Protein AF-A0A0B7A0M1-F1 (afdb_monomer_lite)

Radius of gyration: 12.13 Å; chains: 1; bounding box: 23×22×34 Å

pLDDT: mean 88.78, std 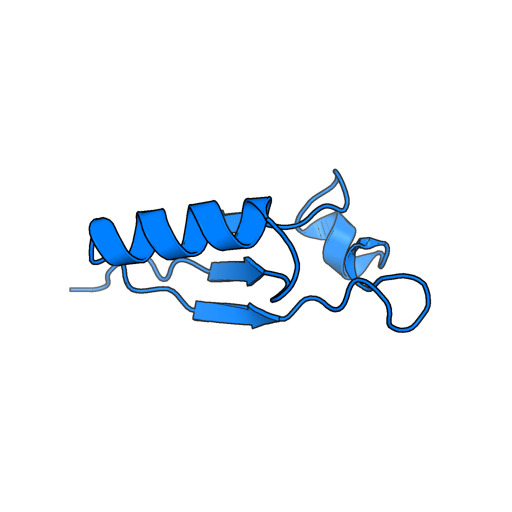10.9, range [39.16, 96.5]

InterPro domains:
  IPR004045 Glutathione S-transferase, N-terminal [PF02798] (6-61)
  IPR004045 Glutathione S-transferase, N-terminal [PS50404] (4-63)
  IPR036249 Thioredoxin-like superfamily [SSF52833] (6-61)

Secondary structure (DSSP, 8-state):
-----EEEEE-TT-HHHHHHHHHHHHTT--EEEEE--SSGGG-GGGSHHHHHH-TT--S-EE-

Sequence (63 aa):
EMADKVVLYSYFRSSASWRVRIALAIKGIQYEYRAVNLIKEGGEQHSEEYRKLNPMGQVPACY

Organism: NCBI:txid1028688

Structure (mmCIF, N/CA/C/O backbone):
data_AF-A0A0B7A0M1-F1
#
_entry.id   AF-A0A0B7A0M1-F1
#
loop_
_atom_site.group_PDB
_atom_site.id
_atom_site.type_symbol
_atom_site.label_atom_id
_atom_site.label_alt_id
_atom_site.label_comp_id
_atom_site.label_asym_id
_atom_site.label_entity_id
_atom_site.label_seq_id
_atom_site.pdbx_PDB_ins_code
_atom_site.Cartn_x
_atom_site.Cartn_y
_atom_site.Cartn_z
_atom_site.occupancy
_atom_site.B_iso_or_equiv
_atom_site.auth_seq_id
_atom_site.auth_comp_id
_atom_site.auth_asym_id
_atom_site.auth_atom_id
_atom_site.pdbx_PDB_model_num
ATOM 1 N N . GLU A 1 1 ? -9.924 -11.431 21.753 1.00 39.16 1 GLU A N 1
ATOM 2 C CA . GLU A 1 1 ? -10.769 -10.769 20.742 1.00 39.16 1 GLU A CA 1
ATOM 3 C C . GLU A 1 1 ? -9.937 -10.644 19.474 1.00 39.16 1 GLU A C 1
ATOM 5 O O . GLU A 1 1 ? -8.938 -9.935 19.479 1.00 39.16 1 GLU A O 1
ATOM 10 N N . MET A 1 2 ? -10.195 -11.486 18.474 1.00 45.47 2 MET A N 1
ATOM 11 C CA . MET A 1 2 ? -9.397 -11.529 17.245 1.00 45.47 2 MET A CA 1
ATOM 12 C C . MET A 1 2 ? -9.899 -10.416 16.331 1.00 45.47 2 MET A C 1
ATOM 14 O O . MET A 1 2 ? -10.807 -10.640 15.542 1.00 45.47 2 MET A O 1
ATOM 18 N N . ALA A 1 3 ? -9.365 -9.204 16.506 1.00 55.34 3 ALA A N 1
ATOM 19 C CA . ALA A 1 3 ? -9.548 -8.148 15.521 1.00 55.34 3 ALA A CA 1
ATOM 20 C C . ALA A 1 3 ? -9.069 -8.692 14.169 1.00 55.34 3 ALA A C 1
ATOM 22 O O . ALA A 1 3 ? -7.926 -9.152 14.081 1.00 55.34 3 ALA A O 1
ATOM 23 N N . ASP A 1 4 ? -9.953 -8.698 13.168 1.00 60.59 4 ASP A N 1
ATOM 24 C CA . ASP A 1 4 ? -9.625 -9.073 11.794 1.00 60.59 4 ASP A CA 1
ATOM 25 C C . ASP A 1 4 ? -8.292 -8.437 11.408 1.00 60.59 4 ASP A C 1
ATOM 27 O O . ASP A 1 4 ? -8.093 -7.223 11.523 1.00 60.59 4 ASP A O 1
ATOM 31 N N . LYS A 1 5 ? -7.328 -9.288 11.060 1.00 77.81 5 LYS A N 1
ATOM 32 C CA . LYS A 1 5 ? -5.940 -8.890 10.859 1.00 77.81 5 LYS A CA 1
ATOM 33 C C . LYS A 1 5 ? -5.833 -8.180 9.514 1.00 77.81 5 LYS A C 1
ATOM 35 O O . LYS A 1 5 ? -5.451 -8.797 8.528 1.00 77.81 5 LYS A O 1
ATOM 40 N N . VAL A 1 6 ? -6.181 -6.895 9.492 1.00 90.56 6 VAL A N 1
ATOM 41 C CA . VAL A 1 6 ? -6.120 -6.064 8.287 1.00 90.56 6 VAL A CA 1
ATOM 42 C C . VAL A 1 6 ? -4.700 -6.102 7.736 1.00 90.56 6 VAL A C 1
ATOM 44 O O . VAL A 1 6 ? -3.747 -5.808 8.459 1.00 90.56 6 VAL A O 1
ATOM 47 N N . VAL A 1 7 ? -4.533 -6.444 6.463 1.00 93.69 7 VAL A N 1
ATOM 48 C CA . VAL A 1 7 ? -3.235 -6.416 5.781 1.00 93.69 7 VAL A CA 1
ATOM 49 C C . VAL A 1 7 ? -3.216 -5.241 4.818 1.00 93.69 7 VAL A C 1
ATOM 51 O O . VAL A 1 7 ? -4.018 -5.160 3.891 1.00 93.69 7 VAL A O 1
ATOM 54 N N . LEU A 1 8 ? -2.269 -4.327 5.022 1.00 94.75 8 LEU A N 1
ATOM 55 C CA . LEU A 1 8 ? -2.086 -3.144 4.193 1.00 94.75 8 LEU A CA 1
ATOM 56 C C . LEU A 1 8 ? -0.844 -3.294 3.312 1.00 94.75 8 LEU A C 1
ATOM 58 O O . LEU A 1 8 ? 0.284 -3.108 3.776 1.00 94.75 8 LEU A O 1
ATOM 62 N N . TYR A 1 9 ? -1.058 -3.516 2.018 1.00 95.38 9 TYR A N 1
ATOM 63 C CA . TYR A 1 9 ? -0.020 -3.407 0.996 1.00 95.38 9 TYR A CA 1
ATOM 64 C C . TYR A 1 9 ? 0.194 -1.938 0.634 1.00 95.38 9 TYR A C 1
ATOM 66 O O . TYR A 1 9 ? -0.728 -1.242 0.196 1.00 95.38 9 TYR A O 1
ATOM 74 N N . SER A 1 10 ? 1.404 -1.431 0.854 1.00 94.06 10 SER A N 1
ATOM 75 C CA . SER A 1 10 ? 1.657 0.008 0.869 1.00 94.06 10 SER A CA 1
ATOM 76 C C . SER A 1 10 ? 3.060 0.383 0.410 1.00 94.06 10 SER A C 1
ATOM 78 O O . SER A 1 10 ? 4.035 -0.338 0.623 1.00 94.06 10 SER A O 1
ATOM 80 N N . TYR A 1 11 ? 3.157 1.564 -0.200 1.00 94.62 11 TYR A N 1
ATOM 81 C CA . TYR A 1 11 ? 4.416 2.173 -0.603 1.00 94.62 11 TYR A CA 1
ATOM 82 C C . TYR A 1 11 ? 4.606 3.514 0.102 1.00 94.62 11 TYR A C 1
ATOM 84 O O . TYR A 1 11 ? 3.741 4.390 0.049 1.00 94.62 11 TYR A O 1
ATOM 92 N N . PHE A 1 12 ? 5.768 3.706 0.729 1.00 87.62 12 PHE A N 1
ATOM 93 C CA . PHE A 1 12 ? 6.022 4.842 1.620 1.00 87.62 12 PHE A CA 1
ATOM 94 C C . PHE A 1 12 ? 5.906 6.224 0.948 1.00 87.62 12 PHE A C 1
ATOM 96 O O . PHE A 1 12 ? 5.585 7.196 1.633 1.00 87.62 12 PHE A O 1
ATOM 103 N N . ARG A 1 13 ? 6.127 6.314 -0.375 1.00 90.19 13 ARG A N 1
ATOM 104 C CA . ARG A 1 13 ? 5.989 7.556 -1.168 1.00 90.19 13 ARG A CA 1
ATOM 105 C C . ARG A 1 13 ? 4.660 7.673 -1.919 1.00 90.19 13 ARG A C 1
ATOM 107 O O . ARG A 1 13 ? 4.465 8.655 -2.625 1.00 90.19 13 ARG A O 1
ATOM 114 N N . SER A 1 14 ? 3.743 6.712 -1.792 1.00 91.50 14 SER A N 1
ATOM 115 C CA . SER A 1 14 ? 2.422 6.801 -2.428 1.00 91.50 14 SER A CA 1
ATOM 116 C C . SER A 1 14 ? 1.482 7.682 -1.602 1.00 91.50 14 SER A C 1
ATOM 118 O O . SER A 1 14 ? 1.229 7.408 -0.426 1.00 91.50 14 SER A O 1
ATOM 120 N N . SER A 1 15 ? 0.922 8.725 -2.221 1.00 93.56 15 SER A N 1
ATOM 121 C CA . SER A 1 15 ? -0.058 9.615 -1.580 1.00 93.56 15 SER A CA 1
ATOM 122 C C . SER A 1 15 ? -1.345 8.874 -1.201 1.00 93.56 15 SER A C 1
ATOM 124 O O . SER A 1 15 ? -1.896 9.093 -0.122 1.00 93.56 15 SER A O 1
ATOM 126 N N . ALA A 1 16 ? -1.798 7.937 -2.039 1.00 93.56 16 ALA A N 1
ATOM 127 C CA . ALA A 1 16 ? -2.963 7.111 -1.748 1.00 93.56 16 ALA A CA 1
ATOM 128 C C . ALA A 1 16 ? -2.717 6.204 -0.532 1.00 93.56 16 ALA A C 1
ATOM 130 O O . ALA A 1 16 ? -3.567 6.124 0.356 1.00 93.56 16 ALA A O 1
ATOM 131 N N . SER A 1 17 ? -1.529 5.600 -0.437 1.00 93.12 17 SER A N 1
ATOM 132 C CA . SER A 1 17 ? -1.140 4.774 0.709 1.00 93.12 17 SER A CA 1
ATOM 133 C C . SER A 1 17 ? -1.019 5.576 2.007 1.00 93.12 17 SER A C 1
ATOM 135 O O . SER A 1 17 ? -1.375 5.085 3.077 1.00 93.12 17 SER A O 1
ATOM 137 N N . TRP A 1 18 ? -0.576 6.833 1.928 1.00 93.69 18 TRP A N 1
ATOM 138 C CA . TRP A 1 18 ? -0.580 7.753 3.066 1.00 93.69 18 TRP A CA 1
ATOM 139 C C . TRP A 1 18 ? -1.983 8.002 3.620 1.00 93.69 18 TRP A C 1
ATOM 141 O O . TRP A 1 18 ? -2.176 7.881 4.829 1.00 93.69 18 TRP A O 1
ATOM 151 N N . ARG A 1 19 ? -2.967 8.282 2.755 1.00 96.00 19 ARG A N 1
ATOM 152 C CA . ARG A 1 19 ? -4.359 8.514 3.182 1.00 96.00 19 ARG A CA 1
ATOM 153 C C . ARG A 1 19 ? -4.934 7.321 3.943 1.00 96.00 19 ARG A C 1
ATOM 155 O O . ARG A 1 19 ? 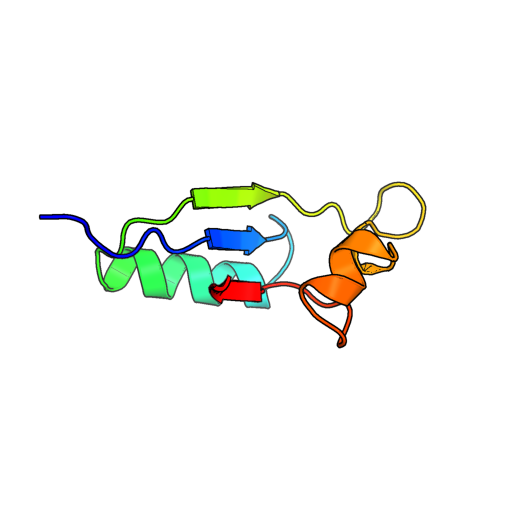-5.565 7.512 4.976 1.00 96.00 19 ARG A O 1
ATOM 162 N N . VAL A 1 20 ? -4.667 6.102 3.472 1.00 94.50 20 VAL A N 1
ATOM 163 C CA . VAL A 1 20 ? -5.154 4.876 4.122 1.00 94.50 20 VAL A CA 1
ATOM 164 C C . VAL A 1 20 ? -4.496 4.657 5.484 1.00 94.50 20 VAL A C 1
ATOM 166 O O . VAL A 1 20 ? -5.200 4.399 6.455 1.00 94.50 20 VAL A O 1
ATOM 169 N N . ARG A 1 21 ? -3.173 4.837 5.603 1.00 94.06 21 ARG A N 1
ATOM 170 C CA . ARG A 1 21 ? -2.488 4.741 6.906 1.00 94.06 21 ARG A CA 1
ATOM 171 C C . ARG A 1 21 ? -3.036 5.732 7.926 1.00 94.06 21 ARG A C 1
ATOM 173 O O . ARG A 1 21 ? -3.240 5.361 9.076 1.00 94.06 21 ARG A O 1
ATOM 180 N N . ILE A 1 22 ? -3.283 6.972 7.499 1.00 95.25 22 ILE A N 1
ATOM 181 C CA . ILE A 1 22 ? -3.876 8.006 8.353 1.00 95.25 22 ILE A CA 1
ATOM 182 C C . ILE A 1 22 ? -5.288 7.592 8.779 1.00 95.25 22 ILE A C 1
ATOM 184 O O . ILE A 1 22 ? -5.605 7.663 9.961 1.00 95.25 22 ILE A O 1
ATOM 188 N N . ALA A 1 23 ? -6.121 7.111 7.852 1.00 95.06 23 ALA A N 1
ATOM 189 C CA . ALA A 1 23 ? -7.475 6.663 8.168 1.00 95.06 23 ALA A CA 1
ATOM 190 C C . ALA A 1 23 ? -7.485 5.506 9.182 1.00 95.06 23 ALA A C 1
ATOM 192 O O . ALA A 1 23 ? -8.240 5.557 10.151 1.00 95.06 23 ALA A O 1
ATOM 193 N N . LEU A 1 24 ? -6.616 4.505 9.003 1.00 92.94 24 LEU A N 1
ATOM 194 C CA . LEU A 1 24 ? -6.481 3.378 9.931 1.00 92.94 24 LEU A CA 1
ATOM 195 C C . LEU A 1 24 ? -5.991 3.835 11.311 1.00 92.94 24 LEU A C 1
ATOM 197 O O . LEU A 1 24 ? -6.551 3.415 12.321 1.00 92.94 24 LEU A O 1
ATOM 201 N N . ALA A 1 25 ? -5.020 4.753 11.358 1.00 93.56 25 ALA A N 1
ATOM 202 C CA . ALA A 1 25 ? -4.526 5.330 12.607 1.00 93.56 25 ALA A CA 1
ATOM 203 C C . ALA A 1 25 ? -5.614 6.120 13.353 1.00 93.56 25 ALA A C 1
ATOM 205 O O . ALA A 1 25 ? -5.797 5.924 14.551 1.00 93.56 25 ALA A O 1
ATOM 206 N N . ILE A 1 26 ? -6.386 6.957 12.648 1.00 96.50 26 ILE A N 1
ATOM 207 C CA . ILE A 1 26 ? -7.510 7.715 13.229 1.00 96.50 26 ILE A CA 1
ATOM 208 C C . ILE A 1 26 ? -8.597 6.772 13.760 1.00 96.50 26 ILE A C 1
ATOM 210 O O . ILE A 1 26 ? -9.227 7.062 14.772 1.00 96.50 26 ILE A O 1
ATOM 214 N N . LYS A 1 27 ? -8.831 5.643 13.083 1.00 93.12 27 LYS A N 1
ATOM 215 C CA . LYS A 1 27 ? -9.830 4.646 13.484 1.00 93.12 27 LYS A CA 1
ATOM 216 C C . LYS A 1 27 ? -9.330 3.660 14.544 1.00 93.12 27 LYS A C 1
ATOM 218 O O . LYS A 1 27 ? -10.122 2.840 14.994 1.00 93.12 27 LYS A O 1
ATOM 223 N N . GLY A 1 28 ? -8.058 3.727 14.944 1.00 92.75 28 GLY A N 1
ATOM 224 C CA . GLY A 1 28 ? -7.467 2.797 15.911 1.00 92.75 28 GLY A CA 1
ATOM 225 C C . GLY A 1 28 ? -7.387 1.350 15.413 1.00 92.75 28 GLY A C 1
ATOM 226 O O . GLY A 1 28 ? -7.253 0.432 16.219 1.00 92.75 28 GLY A O 1
ATOM 227 N N . ILE A 1 29 ? -7.474 1.133 14.098 1.00 91.31 29 ILE A N 1
ATOM 228 C CA . ILE A 1 29 ? -7.461 -0.204 13.501 1.00 91.31 29 ILE A CA 1
ATOM 229 C C . ILE A 1 29 ? -6.011 -0.667 13.405 1.00 91.31 29 ILE A C 1
ATOM 231 O O . ILE A 1 29 ? -5.189 -0.037 12.737 1.00 91.31 29 ILE A O 1
ATOM 235 N N . GLN A 1 30 ? -5.702 -1.774 14.076 1.00 92.31 30 GLN A N 1
ATOM 236 C CA . GLN A 1 30 ? -4.412 -2.440 13.942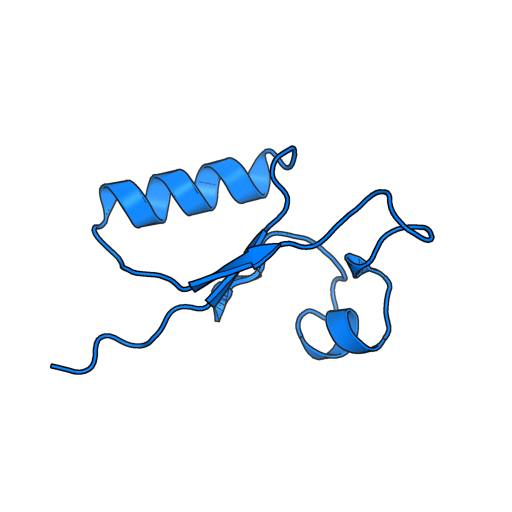 1.00 92.31 30 GLN A CA 1
ATOM 237 C C . GLN A 1 30 ? -4.342 -3.146 12.589 1.00 92.31 30 GLN A C 1
ATOM 239 O O . GLN A 1 30 ? -5.310 -3.767 12.158 1.00 92.31 30 GLN A O 1
ATOM 244 N N . TYR A 1 31 ? -3.196 -3.050 11.923 1.00 92.56 31 TYR A N 1
ATOM 245 C CA . TYR A 1 31 ? -2.983 -3.682 10.629 1.00 92.56 31 TYR A CA 1
ATOM 24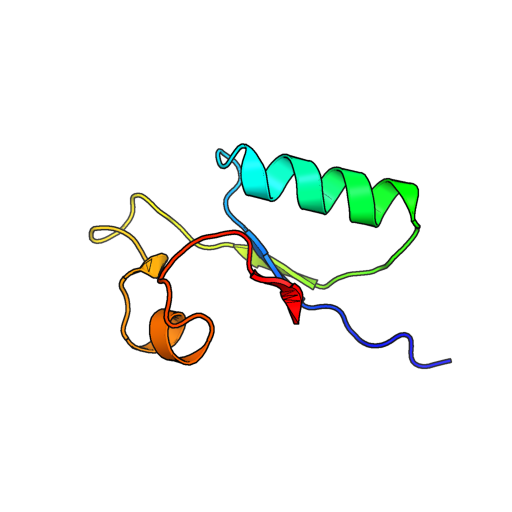6 C C . TYR A 1 31 ? -1.536 -4.142 10.472 1.00 92.56 31 TYR A C 1
ATOM 248 O O . TYR A 1 31 ? -0.605 -3.574 11.046 1.00 92.56 31 TYR A O 1
ATOM 256 N N . GLU A 1 32 ? -1.340 -5.160 9.647 1.00 93.81 32 GLU A N 1
ATOM 257 C CA . GLU A 1 32 ? -0.037 -5.617 9.201 1.00 93.81 32 GLU A CA 1
ATOM 258 C C . GLU A 1 32 ? 0.408 -4.804 7.981 1.00 93.81 32 GLU A C 1
ATOM 260 O O . GLU A 1 32 ? -0.263 -4.781 6.950 1.00 93.81 32 GLU A O 1
ATOM 265 N N . TYR A 1 33 ? 1.551 -4.127 8.081 1.00 93.31 33 TYR A N 1
ATOM 266 C CA . TYR A 1 33 ? 2.109 -3.359 6.970 1.00 93.31 33 TYR A CA 1
ATOM 267 C C . TYR A 1 33 ? 2.967 -4.255 6.067 1.00 93.31 33 TYR A C 1
ATOM 269 O O . TYR A 1 33 ? 3.994 -4.783 6.496 1.00 93.31 33 TYR A O 1
ATOM 277 N N . ARG A 1 34 ? 2.596 -4.367 4.790 1.00 94.25 34 ARG A N 1
ATOM 278 C CA . ARG A 1 34 ? 3.372 -5.044 3.745 1.00 94.25 34 ARG A CA 1
ATOM 279 C C . ARG A 1 34 ? 3.915 -4.012 2.763 1.00 94.25 34 ARG A C 1
ATOM 281 O O . ARG A 1 34 ? 3.164 -3.360 2.042 1.00 94.25 34 ARG A O 1
ATOM 288 N N . ALA A 1 35 ? 5.235 -3.841 2.755 1.00 93.69 35 ALA A N 1
ATOM 289 C CA . ALA A 1 35 ? 5.893 -2.940 1.818 1.00 93.69 35 ALA A CA 1
ATOM 290 C C . ALA A 1 35 ? 5.799 -3.493 0.388 1.00 93.69 35 ALA A C 1
ATOM 292 O O . ALA A 1 35 ? 6.104 -4.660 0.169 1.00 93.69 35 ALA A O 1
ATOM 293 N N . VAL A 1 36 ? 5.418 -2.640 -0.563 1.00 92.38 36 VAL A N 1
ATOM 294 C CA . VAL A 1 36 ? 5.468 -2.929 -2.003 1.00 92.38 36 VAL A CA 1
ATOM 295 C C . VAL A 1 36 ? 6.340 -1.873 -2.657 1.00 92.38 36 VAL A C 1
ATOM 297 O O . VAL A 1 36 ? 6.057 -0.677 -2.552 1.00 92.38 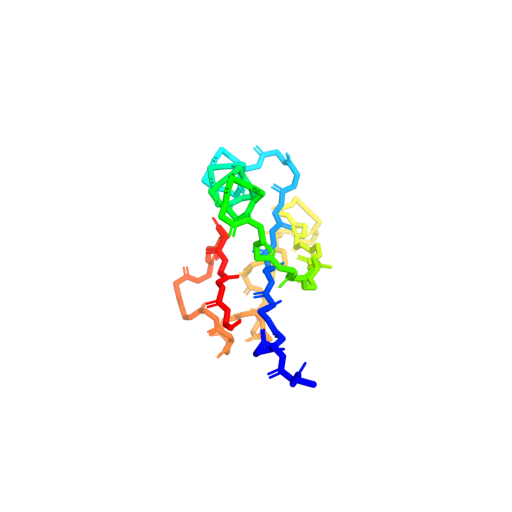36 VAL A O 1
ATOM 300 N N . ASN A 1 37 ? 7.422 -2.283 -3.305 1.00 92.06 37 ASN A N 1
ATOM 301 C CA . ASN A 1 37 ? 8.368 -1.375 -3.933 1.00 92.06 37 ASN A CA 1
ATOM 302 C C . ASN A 1 37 ? 7.956 -1.050 -5.371 1.00 92.06 37 ASN A C 1
ATOM 304 O O . ASN A 1 37 ? 8.043 -1.893 -6.256 1.00 92.06 37 ASN A O 1
ATOM 308 N N . LEU A 1 38 ? 7.575 0.205 -5.621 1.00 89.00 38 LEU A N 1
ATOM 309 C CA . LEU A 1 38 ? 7.138 0.624 -6.957 1.00 89.00 38 LEU A CA 1
ATOM 310 C C . LEU A 1 38 ? 8.275 0.899 -7.953 1.00 89.00 38 LEU A C 1
ATOM 312 O O . LEU A 1 38 ? 8.002 1.127 -9.127 1.00 89.00 38 LEU A O 1
ATOM 316 N N . ILE A 1 39 ? 9.530 0.932 -7.495 1.00 88.56 39 ILE A N 1
ATOM 317 C CA . ILE A 1 39 ? 10.699 1.303 -8.313 1.00 88.56 39 ILE A CA 1
ATOM 318 C C . ILE A 1 39 ? 11.554 0.076 -8.640 1.00 88.56 39 ILE A C 1
ATOM 320 O O . ILE A 1 39 ? 12.114 -0.029 -9.730 1.00 88.56 39 ILE A O 1
ATOM 324 N N . LYS A 1 40 ? 11.685 -0.848 -7.685 1.00 84.25 40 LYS A N 1
ATOM 325 C CA . LYS A 1 40 ? 12.530 -2.032 -7.832 1.00 84.25 40 LYS A CA 1
ATOM 326 C C . LYS A 1 40 ? 11.994 -2.941 -8.942 1.00 84.25 40 LYS A C 1
ATOM 328 O O . LYS A 1 40 ? 10.800 -3.209 -8.985 1.00 84.25 40 LYS A O 1
ATOM 333 N N . GLU A 1 41 ? 12.888 -3.390 -9.826 1.00 76.50 41 GLU A N 1
ATOM 334 C CA . GLU A 1 41 ? 12.600 -4.375 -10.888 1.00 76.50 41 GLU A CA 1
ATOM 335 C C . GLU A 1 41 ? 11.426 -3.988 -11.813 1.00 76.50 41 GLU A C 1
ATOM 337 O O . GLU A 1 41 ? 10.707 -4.838 -12.324 1.00 76.50 41 GLU A O 1
ATOM 342 N N . GLY A 1 42 ? 11.226 -2.683 -12.038 1.00 81.94 42 GLY A N 1
ATOM 343 C CA . GLY A 1 42 ? 10.114 -2.170 -12.849 1.00 81.94 42 GLY A CA 1
ATOM 344 C C . GLY A 1 42 ? 8.789 -2.035 -12.090 1.00 81.94 42 GLY A C 1
ATOM 345 O O . GLY A 1 42 ? 7.807 -1.599 -12.681 1.00 81.94 42 GLY A O 1
ATOM 346 N N . GLY A 1 43 ? 8.775 -2.342 -10.790 1.00 88.06 43 GLY A N 1
ATOM 347 C CA . GLY A 1 43 ? 7.650 -2.184 -9.875 1.00 88.06 43 GLY A CA 1
ATOM 348 C C . GLY A 1 43 ? 7.048 -3.518 -9.439 1.00 88.06 43 GLY A C 1
ATOM 349 O O . GLY A 1 43 ? 6.403 -4.209 -10.227 1.00 88.06 43 GLY A O 1
ATOM 350 N N . GLU A 1 44 ? 7.174 -3.849 -8.150 1.00 90.69 44 GLU A N 1
ATOM 351 C CA . GLU A 1 44 ? 6.623 -5.072 -7.543 1.00 90.69 44 GLU A CA 1
ATOM 352 C C . GLU A 1 44 ? 5.099 -5.177 -7.715 1.00 90.69 44 GLU A C 1
ATOM 354 O O . GLU A 1 44 ? 4.560 -6.280 -7.799 1.00 90.69 44 GLU A O 1
ATOM 359 N N . GLN A 1 45 ? 4.399 -4.048 -7.870 1.00 88.50 45 GLN A N 1
ATOM 360 C CA . GLN A 1 45 ? 2.964 -3.999 -8.159 1.00 88.50 45 GLN A CA 1
ATOM 361 C C . GLN A 1 45 ? 2.580 -4.598 -9.523 1.00 88.50 45 GLN A C 1
ATOM 363 O O . GLN A 1 45 ? 1.408 -4.873 -9.781 1.00 88.50 45 GLN A O 1
ATOM 368 N N . HIS A 1 46 ? 3.548 -4.771 -10.424 1.00 90.38 46 HIS A N 1
ATOM 369 C CA . HIS A 1 46 ? 3.340 -5.388 -11.731 1.00 90.38 46 HIS A CA 1
ATOM 370 C C . HIS A 1 46 ? 3.683 -6.876 -11.751 1.00 90.38 46 HIS A C 1
ATOM 372 O O . HIS A 1 46 ? 3.379 -7.533 -12.748 1.00 90.38 46 HIS A O 1
ATOM 378 N N . SER A 1 47 ? 4.253 -7.407 -10.665 1.00 90.00 47 SER A N 1
ATOM 379 C CA . SER A 1 47 ? 4.492 -8.840 -10.526 1.00 90.00 47 SER A CA 1
ATOM 380 C C . SER A 1 47 ? 3.186 -9.626 -10.630 1.00 90.00 47 SER A C 1
ATOM 382 O O . SER A 1 47 ? 2.110 -9.160 -10.240 1.00 90.00 47 SER A O 1
ATOM 384 N N . GLU A 1 48 ? 3.279 -10.843 -11.157 1.00 91.06 48 GLU A N 1
ATOM 385 C CA . GLU A 1 48 ? 2.126 -11.736 -11.255 1.00 91.06 48 GLU A CA 1
ATOM 386 C C . GLU A 1 48 ? 1.554 -12.057 -9.866 1.00 91.06 48 GLU A C 1
ATOM 388 O O . GLU A 1 48 ? 0.337 -12.092 -9.691 1.00 91.06 48 GLU A O 1
ATOM 393 N N . GLU A 1 49 ? 2.421 -12.213 -8.860 1.00 89.94 49 GLU A N 1
ATOM 394 C CA . GLU A 1 49 ? 2.010 -12.434 -7.472 1.00 89.94 49 GLU A CA 1
ATOM 395 C C . GLU A 1 49 ? 1.192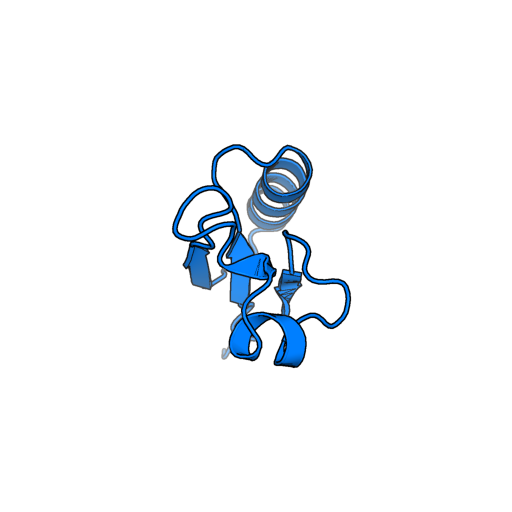 -11.263 -6.923 1.00 89.94 49 GLU A C 1
ATOM 397 O O . GLU A 1 49 ? 0.120 -11.474 -6.356 1.00 89.94 49 GLU A O 1
ATOM 402 N N . TYR A 1 50 ? 1.629 -10.021 -7.150 1.00 90.44 50 TYR A N 1
ATOM 403 C CA . TYR A 1 50 ? 0.863 -8.861 -6.701 1.00 90.44 50 TYR A CA 1
ATOM 404 C C . TYR A 1 50 ? -0.445 -8.690 -7.478 1.00 90.44 50 TYR A C 1
ATOM 406 O O . TYR A 1 50 ? -1.462 -8.322 -6.895 1.00 90.44 50 TYR A O 1
ATOM 414 N N . ARG A 1 51 ? -0.467 -9.006 -8.777 1.00 91.69 51 ARG A N 1
ATOM 415 C CA . ARG A 1 51 ? -1.700 -8.959 -9.580 1.00 91.69 51 ARG A CA 1
ATOM 416 C C . ARG A 1 51 ? -2.743 -9.989 -9.146 1.00 91.69 51 ARG A C 1
ATOM 418 O O . ARG A 1 51 ? -3.931 -9.725 -9.304 1.00 91.69 51 ARG A O 1
ATOM 425 N N . LYS A 1 52 ? -2.329 -11.127 -8.576 1.00 91.75 52 LYS A N 1
ATOM 426 C CA . LYS A 1 52 ? -3.253 -12.095 -7.953 1.00 91.75 52 LYS A CA 1
ATOM 427 C C . LYS A 1 52 ? -3.939 -11.512 -6.720 1.00 91.75 52 LYS A C 1
ATOM 429 O O . LYS A 1 52 ? -5.096 -11.831 -6.474 1.00 91.75 52 LYS A O 1
ATOM 434 N N . LEU A 1 53 ? -3.246 -10.645 -5.979 1.00 91.38 53 LEU A N 1
ATOM 435 C CA . LEU A 1 53 ? -3.829 -9.904 -4.862 1.00 91.38 53 LEU A CA 1
ATOM 436 C C . LEU A 1 53 ? -4.738 -8.792 -5.392 1.00 91.38 53 LEU A C 1
ATOM 438 O O . LEU A 1 53 ? -5.946 -8.801 -5.156 1.00 91.38 53 LEU A O 1
ATOM 442 N N . ASN A 1 54 ? -4.166 -7.845 -6.135 1.00 91.81 54 ASN A N 1
ATOM 443 C CA . ASN A 1 54 ? -4.873 -6.713 -6.713 1.00 91.81 54 ASN A CA 1
ATOM 444 C C . ASN A 1 54 ? -4.732 -6.729 -8.244 1.00 91.81 54 ASN A C 1
ATOM 446 O O . ASN A 1 54 ? -3.710 -6.257 -8.754 1.00 91.81 54 ASN A O 1
ATOM 450 N N . PRO A 1 55 ? -5.761 -7.174 -8.991 1.00 91.81 55 PRO A N 1
ATOM 451 C CA . PRO A 1 55 ? -5.736 -7.200 -10.454 1.00 91.81 55 PRO A CA 1
ATOM 452 C C . PRO A 1 55 ? -5.459 -5.840 -11.107 1.00 91.81 55 PRO A C 1
ATOM 454 O O . PRO A 1 55 ? -4.940 -5.794 -12.221 1.00 91.81 55 PRO A O 1
ATOM 457 N N . MET A 1 56 ? -5.746 -4.726 -10.419 1.00 91.69 56 MET A N 1
ATOM 458 C CA . MET A 1 56 ? -5.413 -3.382 -10.907 1.00 91.69 56 MET A CA 1
ATOM 459 C C . MET A 1 56 ? -3.904 -3.094 -10.879 1.00 91.69 56 MET A C 1
ATOM 461 O O . MET A 1 56 ? -3.452 -2.162 -11.539 1.00 91.69 56 MET A O 1
ATOM 465 N N . GLY A 1 57 ? -3.113 -3.860 -10.119 1.00 91.25 57 GLY A N 1
ATOM 466 C CA . GLY A 1 57 ? -1.664 -3.685 -10.011 1.00 91.25 57 GLY A CA 1
ATOM 467 C C . GLY A 1 57 ? -1.269 -2.350 -9.381 1.00 91.25 57 GLY A C 1
ATOM 468 O O . GLY A 1 57 ? -0.305 -1.722 -9.812 1.00 91.25 57 GLY A O 1
ATOM 469 N N . GLN A 1 58 ? -2.044 -1.875 -8.401 1.00 92.06 58 GLN A N 1
ATOM 470 C CA . GLN A 1 58 ? -1.844 -0.580 -7.747 1.00 92.06 58 GLN A CA 1
ATOM 471 C C . GLN A 1 58 ? -1.745 -0.717 -6.225 1.00 92.06 58 GLN A C 1
ATOM 473 O O . GLN A 1 58 ? -2.247 -1.671 -5.628 1.00 92.06 58 GLN A O 1
ATOM 478 N N . VAL A 1 59 ? -1.100 0.265 -5.593 1.00 91.94 59 VAL A N 1
ATOM 479 C CA . VAL A 1 59 ? -1.088 0.456 -4.136 1.00 91.94 59 VAL A CA 1
ATOM 480 C C . VAL A 1 59 ? -1.871 1.725 -3.781 1.00 91.94 59 VAL A C 1
ATOM 482 O O . VAL A 1 59 ? -1.815 2.701 -4.536 1.00 91.94 59 VAL A O 1
ATOM 485 N N . PRO A 1 60 ? -2.528 1.791 -2.614 1.00 94.12 60 PRO A N 1
ATOM 486 C CA . PRO A 1 60 ? -2.628 0.758 -1.583 1.00 94.12 60 PRO A CA 1
ATOM 487 C C . PRO A 1 60 ? -3.641 -0.343 -1.929 1.00 94.12 60 PRO A C 1
ATOM 489 O O . PRO A 1 60 ? -4.569 -0.105 -2.697 1.00 94.12 60 PRO A O 1
ATOM 492 N N . ALA A 1 61 ? -3.488 -1.511 -1.308 1.00 93.19 61 ALA A N 1
ATOM 493 C CA . ALA A 1 61 ? -4.517 -2.548 -1.250 1.00 93.19 61 ALA A CA 1
ATOM 494 C C . ALA A 1 61 ? -4.690 -3.004 0.207 1.00 93.19 61 ALA A C 1
ATOM 496 O O . ALA A 1 61 ? -3.695 -3.211 0.906 1.00 93.19 61 ALA A O 1
ATOM 497 N N . CYS A 1 62 ? -5.940 -3.108 0.659 1.00 89.75 62 CYS A N 1
ATOM 498 C CA . CYS A 1 62 ? -6.302 -3.556 2.003 1.00 89.75 62 CYS A CA 1
ATOM 499 C C . CYS A 1 62 ? -7.145 -4.821 1.901 1.00 89.75 62 CYS A C 1
ATOM 501 O O . CYS A 1 62 ? -8.085 -4.842 1.105 1.00 89.75 62 CYS A O 1
ATOM 503 N N . TYR A 1 63 ? -6.835 -5.807 2.735 1.00 87.38 63 TYR A N 1
ATOM 504 C CA . TYR A 1 63 ? -7.599 -7.043 2.905 1.00 87.38 63 TYR A CA 1
ATOM 505 C C . TYR A 1 63 ? -7.871 -7.278 4.382 1.00 87.38 63 TYR A C 1
ATOM 507 O O . TYR A 1 63 ? -7.027 -6.829 5.197 1.00 87.38 63 TYR A O 1
#

Foldseek 3Di:
DDQPAKEWEDEPPDPVRVVVVVVCVVVVNHYHYDYWAQPPPVTSLPDPVNCVQPVVSDDTDID